Protein AF-0000000078037590 (afdb_homodimer)

Secondary structure (DSSP, 8-state):
--HHHHHHHHHHHHTS-HHHHHHHHHHHHHHHHHHHHTT--EEETTTEEEEEEEE--EEEE-TTT--EEEE--EEEEEEEE-HHHHHHHH-/--HHHHHHHHHHHHTS-HHHHHHHHHHHHHHHHHHHHTT--EEETTTEEEEEEEE--EEEE-TTT--EEEE--EEEEEEEE-HHHHHHHH-

Nearest PDB structures (foldseek):
  4qju-assembly1_B  TM=9.456E-01  e=9.314E-11  Staphylococcus aureus subsp. aureus Mu50
  1p78-assembly1_B  TM=9.301E-01  e=1.953E-09  Anabaena sp.
  5lvt-assembly2_B  TM=8.992E-01  e=1.953E-09  Lactococcus lactis subsp. lactis Il1403
  4dky-assembly2_B  TM=9.195E-01  e=4.378E-09  Mycobacterium tuberculosis H37Ra
  8flj-assembly1_E  TM=8.678E-01  e=7.161E-08  Pseudomonas aeruginosa PA14

Radius of gyration: 19.0 Å; Cα contacts (8 Å, |Δi|>4): 330; chains: 2; bounding box: 34×58×48 Å

Solvent-accessible surface area (backbone atoms only — not comparable to full-atom values): 9578 Å² total; per-residue (Å²): 78,45,56,70,58,47,22,49,55,36,7,64,70,64,69,49,51,54,68,56,28,42,51,46,51,51,38,51,55,48,46,54,45,54,40,33,43,72,62,39,42,38,42,40,88,44,49,25,32,40,33,62,44,78,43,70,61,42,78,46,61,41,90,86,80,60,50,80,39,81,43,69,59,46,48,38,68,45,63,46,72,18,65,52,42,36,48,45,42,63,101,75,44,56,70,59,46,23,52,56,37,7,62,71,65,70,50,51,53,68,57,29,42,51,46,50,51,39,53,55,48,46,54,46,55,41,33,42,70,61,39,41,38,41,38,88,45,50,25,33,41,34,62,43,76,43,70,61,44,77,47,61,41,90,86,79,60,49,81,39,80,43,70,58,46,50,38,67,44,64,46,72,18,66,52,40,35,47,45,41,61,102

Structure (mmCIF, N/CA/C/O backbone):
data_AF-0000000078037590-model_v1
#
loop_
_entity.id
_entity.type
_entity.pdbx_description
1 polymer 'DNA-binding protein HU'
#
loop_
_atom_site.group_PDB
_atom_site.id
_atom_site.type_symbol
_atom_site.label_atom_id
_atom_site.label_alt_id
_atom_site.label_comp_id
_atom_site.label_asym_id
_atom_site.label_entity_id
_atom_site.label_seq_id
_atom_site.pdbx_PDB_ins_code
_atom_site.Cartn_x
_atom_site.Cartn_y
_atom_site.Cartn_z
_atom_site.occupancy
_atom_site.B_iso_or_equiv
_atom_site.auth_seq_id
_atom_site.auth_comp_id
_atom_site.auth_asym_id
_atom_site.auth_atom_id
_atom_site.pdbx_PDB_model_num
ATOM 1 N N . MET A 1 1 ? -11.25 -7.035 5.781 1 93.38 1 MET A N 1
ATOM 2 C CA . MET A 1 1 ? -10.82 -8.305 5.195 1 93.38 1 MET A CA 1
ATOM 3 C C . MET A 1 1 ? -9.438 -8.688 5.695 1 93.38 1 MET A C 1
ATOM 5 O O . MET A 1 1 ? -8.516 -7.867 5.695 1 93.38 1 MET A O 1
ATOM 9 N N . ASN A 1 2 ? -9.336 -9.883 6.238 1 96.81 2 ASN A N 1
ATOM 10 C CA . ASN A 1 2 ? -8.031 -10.383 6.66 1 96.81 2 ASN A CA 1
ATOM 11 C C . ASN A 1 2 ? -7.363 -11.211 5.562 1 96.81 2 ASN A C 1
ATOM 13 O O . ASN A 1 2 ? -7.906 -11.336 4.461 1 96.81 2 ASN A O 1
ATOM 17 N N . LYS A 1 3 ? -6.133 -11.664 5.941 1 97.81 3 LYS A N 1
ATOM 18 C CA . LYS A 1 3 ? -5.34 -12.383 4.953 1 97.81 3 LYS A CA 1
ATOM 19 C C . LYS A 1 3 ? -6.109 -13.578 4.391 1 97.81 3 LYS A C 1
ATOM 21 O O . LYS A 1 3 ? -6.121 -13.797 3.176 1 97.81 3 LYS A O 1
ATOM 26 N N . SER A 1 4 ? -6.664 -14.352 5.285 1 97.81 4 SER A N 1
ATOM 27 C CA . SER A 1 4 ? -7.371 -15.555 4.848 1 97.81 4 SER A CA 1
ATOM 28 C C . SER A 1 4 ? -8.5 -15.219 3.887 1 97.81 4 SER A C 1
ATOM 30 O O . SER A 1 4 ? -8.68 -15.891 2.869 1 97.81 4 SER A O 1
ATOM 32 N N . GLU A 1 5 ? -9.32 -14.266 4.238 1 98.25 5 GLU A N 1
ATOM 33 C CA . GLU A 1 5 ? -10.406 -13.82 3.371 1 98.25 5 GLU A CA 1
ATOM 34 C C . GLU A 1 5 ? -9.875 -13.281 2.047 1 98.25 5 GLU A C 1
ATOM 36 O O . GLU A 1 5 ? -10.453 -13.539 0.989 1 98.25 5 GLU A O 1
ATOM 41 N N . PHE A 1 6 ? -8.836 -12.477 2.143 1 98.69 6 PHE A N 1
ATOM 42 C CA . PHE A 1 6 ? -8.219 -11.938 0.931 1 98.69 6 PHE A CA 1
ATOM 43 C C . PHE A 1 6 ? -7.75 -13.062 0.02 1 98.69 6 PHE A C 1
ATOM 45 O O . PHE A 1 6 ? -7.945 -13.008 -1.196 1 98.69 6 PHE A O 1
ATOM 52 N N . VAL A 1 7 ? -7.156 -14.062 0.625 1 98.75 7 VAL A N 1
ATOM 53 C CA . VAL A 1 7 ? -6.617 -15.195 -0.12 1 98.75 7 VAL A CA 1
ATOM 54 C C . VAL A 1 7 ? -7.746 -15.922 -0.842 1 98.75 7 VAL A C 1
ATOM 56 O O . VAL A 1 7 ? -7.566 -16.391 -1.967 1 98.75 7 VAL A O 1
ATOM 59 N N . GLU A 1 8 ? -8.844 -16.031 -0.211 1 98.56 8 GLU A N 1
ATOM 60 C CA . GLU A 1 8 ? -9.992 -16.656 -0.856 1 98.56 8 GLU A CA 1
ATOM 61 C C . GLU A 1 8 ? -10.414 -15.875 -2.098 1 98.56 8 GLU A C 1
ATOM 63 O O . GLU A 1 8 ? -10.633 -16.453 -3.162 1 98.56 8 GLU A O 1
ATOM 68 N N . ALA A 1 9 ? -10.562 -14.602 -1.971 1 98.38 9 ALA A N 1
ATOM 69 C CA . ALA A 1 9 ? -10.906 -13.742 -3.102 1 98.38 9 ALA A CA 1
ATOM 70 C C . ALA A 1 9 ? -9.844 -13.82 -4.195 1 98.38 9 ALA A C 1
ATOM 72 O O . ALA A 1 9 ? -10.172 -13.852 -5.383 1 98.38 9 ALA A O 1
ATOM 73 N N . LEU A 1 10 ? -8.617 -13.844 -3.729 1 98.62 10 LEU A N 1
ATOM 74 C CA . LEU A 1 10 ? -7.496 -13.914 -4.656 1 98.62 10 LEU A CA 1
ATOM 75 C C . LEU A 1 10 ? -7.504 -15.234 -5.422 1 98.62 10 LEU A C 1
ATOM 77 O O . LEU A 1 10 ? -7.254 -15.258 -6.633 1 98.62 10 LEU A O 1
ATOM 81 N N . ALA A 1 11 ? -7.746 -16.281 -4.715 1 98.62 11 ALA A N 1
ATOM 82 C CA . ALA A 1 11 ? -7.82 -17.594 -5.348 1 98.62 11 ALA A CA 1
ATOM 83 C C . ALA A 1 11 ? -8.883 -17.625 -6.438 1 98.62 11 ALA A C 1
ATOM 85 O O . ALA A 1 11 ? -8.664 -18.172 -7.523 1 98.62 11 ALA A O 1
ATOM 86 N N . ASP A 1 12 ? -10.016 -17.078 -6.188 1 98.06 12 ASP A N 1
ATOM 87 C CA . ASP A 1 12 ? -11.109 -16.984 -7.156 1 98.06 12 ASP A CA 1
ATOM 88 C C . ASP A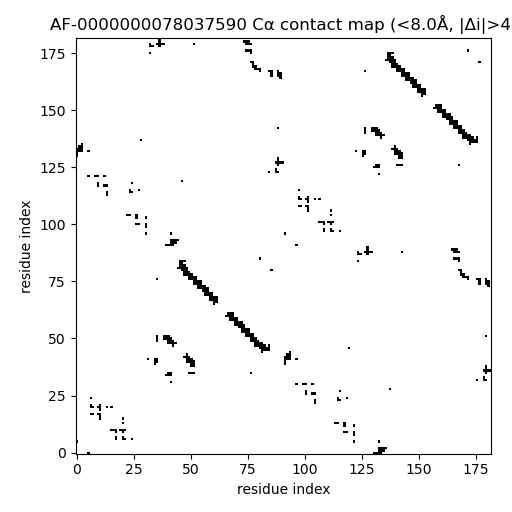 1 12 ? -10.688 -16.188 -8.391 1 98.06 12 ASP A C 1
ATOM 90 O O . ASP A 1 12 ? -10.945 -16.594 -9.523 1 98.06 12 ASP A O 1
ATOM 94 N N . LYS A 1 13 ? -10.055 -15.141 -8.141 1 97.5 13 LYS A N 1
ATOM 95 C CA . LYS A 1 13 ? -9.633 -14.266 -9.227 1 97.5 13 LYS A CA 1
ATOM 96 C C . LYS A 1 13 ? -8.594 -14.953 -10.109 1 97.5 13 LYS A C 1
ATOM 98 O O . LYS A 1 13 ? -8.602 -14.789 -11.328 1 97.5 13 LYS A O 1
ATOM 103 N N . MET A 1 14 ? -7.703 -15.648 -9.453 1 97.25 14 MET A N 1
ATOM 104 C CA . MET A 1 14 ? -6.617 -16.312 -10.164 1 97.25 14 MET A CA 1
ATOM 105 C C . MET A 1 14 ? -7.086 -17.625 -10.773 1 97.25 14 MET A C 1
ATOM 107 O O . MET A 1 14 ? -6.414 -18.203 -11.633 1 97.25 14 MET A O 1
ATOM 111 N N . GLY A 1 15 ? -8.156 -18.109 -10.281 1 97.5 15 GLY A N 1
ATOM 112 C CA . GLY A 1 15 ? -8.531 -19.469 -10.664 1 97.5 15 GLY A CA 1
ATOM 113 C C . GLY A 1 15 ? -7.57 -20.516 -10.148 1 97.5 15 GLY A C 1
ATOM 114 O O . GLY A 1 15 ? -7.188 -21.422 -10.891 1 97.5 15 GLY A O 1
ATOM 115 N N . SER A 1 16 ? -7.129 -20.406 -9.008 1 97.5 16 SER A N 1
ATOM 116 C CA . SER A 1 16 ? -6.129 -21.281 -8.406 1 97.5 16 SER A CA 1
ATOM 117 C C . SER A 1 16 ? -6.582 -21.766 -7.035 1 97.5 16 SER A C 1
ATOM 119 O O . SER A 1 16 ? -7.66 -21.406 -6.562 1 97.5 16 SER A O 1
ATOM 121 N N . SER A 1 17 ? -5.809 -22.672 -6.48 1 98 17 SER A N 1
ATOM 122 C CA . SER A 1 17 ? -6.066 -23.109 -5.109 1 98 17 SER A CA 1
ATOM 123 C C . SER A 1 17 ? -5.762 -22 -4.109 1 98 17 SER A C 1
ATOM 125 O O . SER A 1 17 ? -5.027 -21.062 -4.422 1 98 17 SER A O 1
ATOM 127 N N . LYS A 1 18 ? -6.316 -22.172 -2.934 1 98.19 18 LYS A N 1
ATOM 128 C CA . LYS A 1 18 ? -6.027 -21.219 -1.857 1 98.19 18 LYS A CA 1
ATOM 129 C C . LYS A 1 18 ? -4.543 -21.234 -1.505 1 98.19 18 LYS A C 1
ATOM 131 O O . LYS A 1 18 ? -3.975 -20.188 -1.188 1 98.19 18 LYS A O 1
ATOM 136 N N . ALA A 1 19 ? -3.992 -22.359 -1.524 1 98.06 19 ALA A N 1
ATOM 137 C CA . ALA A 1 19 ? -2.572 -22.484 -1.207 1 98.06 19 ALA A CA 1
ATOM 138 C C . ALA A 1 19 ? -1.716 -21.703 -2.193 1 98.06 19 ALA A C 1
ATOM 140 O O . ALA A 1 19 ? -0.774 -21.016 -1.795 1 98.06 19 ALA A O 1
ATOM 141 N N . GLU A 1 20 ? -2.029 -21.844 -3.434 1 97.38 20 GLU A N 1
ATOM 142 C CA . GLU A 1 20 ? -1.303 -21.125 -4.473 1 97.38 20 GLU A CA 1
ATOM 143 C C . GLU A 1 20 ? -1.508 -19.625 -4.344 1 97.38 20 GLU A C 1
ATOM 145 O O . GLU A 1 20 ? -0.562 -18.844 -4.496 1 97.38 20 GLU A O 1
ATOM 150 N N . ALA A 1 21 ? -2.713 -19.234 -4.117 1 98.44 21 ALA A N 1
ATOM 151 C CA . ALA A 1 21 ? -3.027 -17.812 -3.922 1 98.44 21 ALA A CA 1
ATOM 152 C C . ALA A 1 21 ? -2.266 -17.234 -2.73 1 98.44 21 ALA A C 1
ATOM 154 O O . ALA A 1 21 ? -1.745 -16.125 -2.797 1 98.44 21 ALA A O 1
ATOM 155 N N . ALA A 1 22 ? -2.213 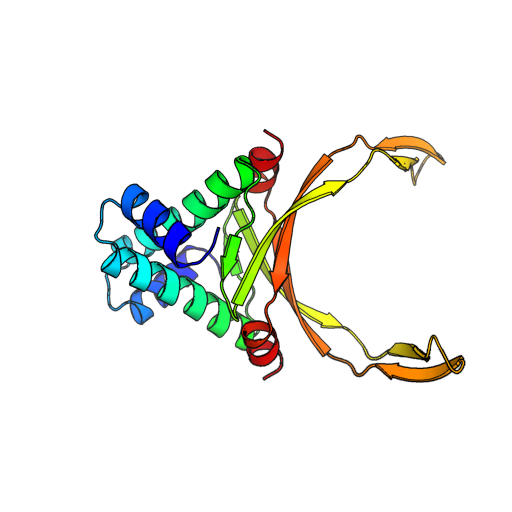-18.031 -1.701 1 98.56 22 ALA A N 1
ATOM 156 C CA . ALA A 1 22 ? -1.491 -17.594 -0.508 1 98.56 22 ALA A CA 1
ATOM 157 C C . ALA A 1 22 ? -0.006 -17.406 -0.803 1 98.56 22 ALA A C 1
ATOM 159 O O . ALA A 1 22 ? 0.603 -16.422 -0.353 1 98.56 22 ALA A O 1
ATOM 160 N N . ARG A 1 23 ? 0.508 -18.312 -1.502 1 97.94 23 ARG A N 1
ATOM 161 C CA . ARG A 1 23 ? 1.916 -18.219 -1.871 1 97.94 23 ARG A CA 1
ATOM 162 C C . ARG A 1 23 ? 2.176 -16.984 -2.727 1 97.94 23 ARG A C 1
ATOM 164 O O . ARG A 1 23 ? 3.197 -16.312 -2.566 1 97.94 23 ARG A O 1
ATOM 171 N N . ALA A 1 24 ? 1.323 -16.75 -3.666 1 98.06 24 ALA A N 1
ATOM 172 C CA . ALA A 1 24 ? 1.453 -15.594 -4.535 1 98.06 24 ALA A CA 1
ATOM 173 C C . ALA A 1 24 ? 1.412 -14.297 -3.727 1 98.06 24 ALA A C 1
ATOM 175 O O . ALA A 1 24 ? 2.254 -13.414 -3.914 1 98.06 24 ALA A O 1
ATOM 176 N N . LEU A 1 25 ? 0.469 -14.203 -2.873 1 98.75 25 LEU A N 1
ATOM 177 C CA . LEU A 1 25 ? 0.351 -13.016 -2.031 1 98.75 25 LEU A CA 1
ATOM 178 C C . LEU A 1 25 ? 1.604 -12.828 -1.186 1 98.75 25 LEU A C 1
ATOM 180 O O . LEU A 1 25 ? 2.166 -11.727 -1.14 1 98.75 25 LEU A O 1
ATOM 184 N N . ASP A 1 26 ? 2.012 -13.875 -0.553 1 98.5 26 ASP A N 1
ATOM 185 C CA . ASP A 1 26 ? 3.191 -13.789 0.304 1 98.5 26 ASP A CA 1
ATOM 186 C C . ASP A 1 26 ? 4.414 -13.328 -0.485 1 98.5 26 ASP A C 1
ATOM 188 O O . ASP A 1 26 ? 5.211 -12.531 0.01 1 98.5 26 ASP A O 1
ATOM 192 N N . ALA A 1 27 ? 4.562 -13.867 -1.63 1 98.75 27 ALA A N 1
ATOM 193 C CA . ALA A 1 27 ? 5.691 -13.492 -2.475 1 98.75 27 ALA A CA 1
ATOM 194 C C . ALA A 1 27 ? 5.625 -12.016 -2.854 1 98.75 27 ALA A C 1
ATOM 196 O O . ALA A 1 27 ? 6.648 -11.328 -2.879 1 98.75 27 ALA A O 1
ATOM 197 N N . VAL A 1 28 ? 4.426 -11.531 -3.209 1 98.81 28 VAL A N 1
ATOM 198 C CA . VAL A 1 28 ? 4.266 -10.125 -3.574 1 98.81 28 VAL A CA 1
ATOM 199 C C . VAL A 1 28 ? 4.617 -9.242 -2.383 1 98.81 28 VAL A C 1
ATOM 201 O O . VAL A 1 28 ? 5.41 -8.305 -2.512 1 98.81 28 VAL A O 1
ATOM 204 N N . LEU A 1 29 ? 4.082 -9.539 -1.218 1 98.75 29 LEU A N 1
ATOM 205 C CA . LEU A 1 29 ? 4.348 -8.742 -0.025 1 98.75 29 LEU A CA 1
ATOM 206 C C . LEU A 1 29 ? 5.828 -8.766 0.33 1 98.75 29 LEU A C 1
ATOM 208 O O . LEU A 1 29 ? 6.406 -7.738 0.689 1 98.75 29 LEU A O 1
ATOM 212 N N . ALA A 1 30 ? 6.414 -9.93 0.224 1 98.62 30 ALA A N 1
ATOM 213 C CA . ALA A 1 30 ? 7.84 -10.062 0.521 1 98.62 30 ALA A CA 1
ATOM 214 C C . ALA A 1 30 ? 8.68 -9.25 -0.454 1 98.62 30 ALA A C 1
ATOM 216 O O . ALA A 1 30 ? 9.648 -8.602 -0.054 1 98.62 30 ALA A O 1
ATOM 217 N N . THR A 1 31 ? 8.375 -9.344 -1.699 1 98.75 31 THR A N 1
ATOM 218 C CA . THR A 1 31 ? 9.133 -8.617 -2.711 1 98.75 31 THR A CA 1
ATOM 219 C C . THR A 1 31 ? 9.023 -7.109 -2.492 1 98.75 31 THR A C 1
ATOM 221 O O . THR A 1 31 ? 10.016 -6.391 -2.596 1 98.75 31 THR A O 1
ATOM 224 N N . VAL A 1 32 ? 7.828 -6.594 -2.195 1 98.75 32 VAL A N 1
ATOM 225 C CA . VAL A 1 32 ? 7.652 -5.18 -1.881 1 98.75 32 VAL A CA 1
ATOM 226 C C . VAL A 1 32 ? 8.531 -4.801 -0.69 1 98.75 32 VAL A C 1
ATOM 228 O O . VAL A 1 32 ? 9.258 -3.805 -0.738 1 98.75 32 VAL A O 1
ATOM 231 N N . THR A 1 33 ? 8.453 -5.652 0.339 1 98.69 33 THR A N 1
ATOM 232 C CA . THR A 1 33 ? 9.219 -5.391 1.556 1 98.69 33 THR A C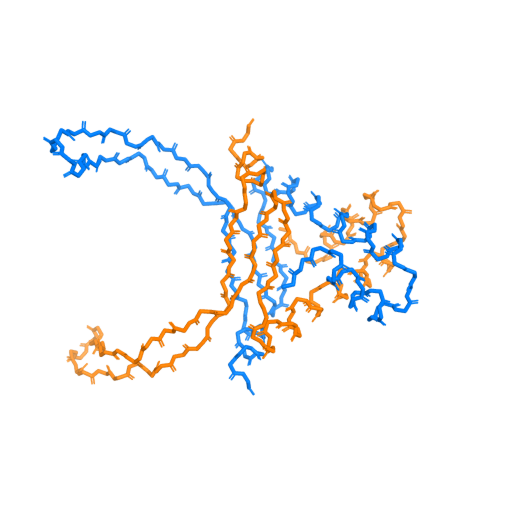A 1
ATOM 233 C C . THR A 1 33 ? 10.711 -5.328 1.255 1 98.69 33 THR A C 1
ATOM 235 O O . THR A 1 33 ? 11.398 -4.391 1.676 1 98.69 33 THR A O 1
ATOM 238 N N . GLU A 1 34 ? 11.219 -6.277 0.569 1 98.25 34 GLU A N 1
ATOM 239 C CA . GLU A 1 34 ? 12.641 -6.379 0.26 1 98.25 34 GLU A CA 1
ATOM 240 C C . GLU A 1 34 ? 13.109 -5.184 -0.566 1 98.25 34 GLU A C 1
ATOM 242 O O . GLU A 1 34 ? 14.188 -4.637 -0.316 1 98.25 34 GLU A O 1
ATOM 247 N N . GLN A 1 35 ? 12.344 -4.852 -1.582 1 98.06 35 GLN A N 1
ATOM 248 C CA . GLN A 1 35 ? 12.734 -3.742 -2.447 1 98.06 35 GLN A CA 1
ATOM 249 C C . GLN A 1 35 ? 12.719 -2.42 -1.688 1 98.06 35 GLN A C 1
ATOM 251 O O . GLN A 1 35 ? 13.617 -1.593 -1.85 1 98.06 35 GLN A O 1
ATOM 256 N N . LEU A 1 36 ? 11.75 -2.148 -0.862 1 98.44 36 LEU A N 1
ATOM 257 C CA . LEU A 1 36 ? 11.695 -0.936 -0.054 1 98.44 36 LEU A CA 1
ATOM 258 C C . LEU A 1 36 ? 12.852 -0.899 0.943 1 98.44 36 LEU A C 1
ATOM 260 O O . LEU A 1 36 ? 13.414 0.166 1.211 1 98.44 36 LEU A O 1
ATOM 264 N N . ALA A 1 37 ? 13.156 -2.043 1.496 1 97.94 37 ALA A N 1
ATOM 265 C CA . ALA A 1 37 ? 14.273 -2.121 2.428 1 97.94 37 ALA A CA 1
ATOM 266 C C . ALA A 1 37 ? 15.57 -1.676 1.763 1 97.94 37 ALA A C 1
ATOM 268 O O . ALA A 1 37 ? 16.484 -1.167 2.428 1 97.94 37 ALA A O 1
ATOM 269 N N . LYS A 1 38 ? 15.625 -1.894 0.482 1 96.94 38 LYS A N 1
ATOM 270 C CA . LYS A 1 38 ? 16.797 -1.494 -0.296 1 96.94 38 LYS A CA 1
ATOM 271 C C . LYS A 1 38 ? 16.703 -0.027 -0.707 1 96.94 38 LYS A C 1
ATOM 273 O O . LYS A 1 38 ? 17.594 0.488 -1.384 1 96.94 38 LYS A O 1
ATOM 278 N N . GLY A 1 39 ? 15.594 0.576 -0.407 1 96.56 39 GLY A N 1
ATOM 279 C CA . GLY A 1 39 ? 15.414 1.983 -0.727 1 96.56 39 GLY A CA 1
ATOM 280 C C . GLY A 1 39 ? 14.867 2.213 -2.125 1 96.56 39 GLY A C 1
ATOM 281 O O . GLY A 1 39 ? 14.906 3.334 -2.635 1 96.56 39 GLY A O 1
ATOM 282 N N . GLU A 1 40 ? 14.398 1.153 -2.744 1 97.19 40 GLU A N 1
ATOM 283 C CA . GLU A 1 40 ? 13.906 1.263 -4.113 1 97.19 40 GLU A CA 1
ATOM 284 C C . GLU A 1 40 ? 12.445 1.694 -4.145 1 97.19 40 GLU A C 1
ATOM 286 O O . GLU A 1 40 ? 11.633 1.22 -3.342 1 97.19 40 GLU A O 1
ATOM 291 N N . LYS A 1 41 ? 12.172 2.604 -5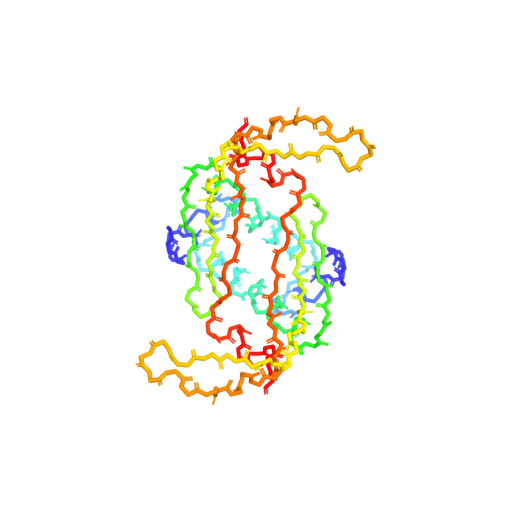.023 1 98.44 41 LYS A N 1
ATOM 292 C CA . LYS A 1 41 ? 10.781 2.975 -5.285 1 98.44 41 LYS A CA 1
ATOM 293 C C . LYS A 1 41 ? 10.125 1.989 -6.246 1 98.44 41 LYS A C 1
ATOM 295 O O . LYS A 1 41 ? 10.742 1.553 -7.219 1 98.44 41 LYS A O 1
ATOM 300 N N . ILE A 1 42 ? 8.891 1.668 -5.953 1 98.75 42 ILE A N 1
ATOM 301 C CA . ILE A 1 42 ? 8.117 0.751 -6.781 1 98.75 42 ILE A CA 1
ATOM 302 C C . ILE A 1 42 ? 6.906 1.477 -7.363 1 98.75 42 ILE A C 1
ATOM 304 O O . ILE A 1 42 ? 6.129 2.094 -6.625 1 98.75 42 ILE A O 1
ATOM 308 N N . THR A 1 43 ? 6.742 1.395 -8.641 1 98.75 43 THR A N 1
ATOM 309 C CA . THR A 1 43 ? 5.605 2.066 -9.266 1 98.75 43 THR A CA 1
ATOM 310 C C . THR A 1 43 ? 4.801 1.088 -10.117 1 98.75 43 THR A C 1
ATOM 312 O O . THR A 1 43 ? 5.352 0.435 -11.008 1 98.75 43 THR A O 1
ATOM 315 N N . PHE A 1 44 ? 3.6 0.916 -9.789 1 98.56 44 PHE A N 1
ATOM 316 C CA . PHE A 1 44 ? 2.633 0.212 -10.617 1 98.56 44 PHE A CA 1
ATOM 317 C C . PHE A 1 44 ? 1.678 1.194 -11.289 1 98.56 44 PHE A C 1
ATOM 319 O O . PHE A 1 44 ? 0.805 1.765 -10.633 1 98.56 44 PHE A O 1
ATOM 326 N N . THR A 1 45 ? 1.809 1.345 -12.57 1 97.44 45 THR A N 1
ATOM 327 C CA . THR A 1 45 ? 1.031 2.33 -13.312 1 97.44 45 THR A CA 1
ATOM 328 C C . THR A 1 45 ? -0.462 2.145 -13.055 1 97.44 45 THR A C 1
ATOM 330 O O . THR A 1 45 ? -0.972 1.024 -13.117 1 97.44 45 THR A O 1
ATOM 333 N N . GLY A 1 46 ? -1.159 3.344 -12.805 1 97.69 46 GLY A N 1
ATOM 334 C CA . GLY A 1 46 ? -2.586 3.328 -12.516 1 97.69 46 GLY A CA 1
ATOM 335 C C . GLY A 1 46 ? -2.9 2.998 -11.07 1 97.69 46 GLY A C 1
ATOM 336 O O . GLY A 1 46 ? -3.768 3.625 -10.461 1 97.69 46 GLY A O 1
ATOM 337 N N . PHE A 1 47 ? -2.195 2.051 -10.508 1 98.5 47 PHE A N 1
ATOM 338 C CA . PHE A 1 47 ? -2.473 1.563 -9.164 1 98.5 47 PHE A CA 1
ATOM 339 C C . PHE A 1 47 ? -1.864 2.488 -8.117 1 98.5 47 PHE A C 1
ATOM 341 O O . PHE A 1 47 ? -2.568 2.98 -7.23 1 98.5 47 PHE A O 1
ATOM 348 N N . GLY A 1 48 ? -0.522 2.658 -8.305 1 98.62 48 GLY A N 1
ATOM 349 C CA . GLY A 1 48 ? 0.144 3.533 -7.348 1 98.62 48 GLY A CA 1
ATOM 350 C C . GLY A 1 48 ? 1.619 3.221 -7.184 1 98.62 48 GLY A C 1
ATOM 351 O O . GLY A 1 48 ? 2.195 2.48 -7.984 1 98.62 48 GLY A O 1
ATOM 352 N N . SER A 1 49 ? 2.213 3.834 -6.066 1 98.81 49 SER A N 1
ATOM 353 C CA . SER A 1 49 ? 3.648 3.672 -5.855 1 98.81 49 SER A CA 1
ATOM 354 C C . SER A 1 49 ? 3.973 3.52 -4.371 1 98.81 49 SER A C 1
ATOM 356 O O . SER A 1 49 ? 3.275 4.07 -3.518 1 98.81 49 SER A O 1
ATOM 358 N N . PHE A 1 50 ? 4.965 2.713 -4.09 1 98.88 50 PHE A N 1
ATOM 359 C CA . PHE A 1 50 ? 5.578 2.58 -2.773 1 98.88 50 PHE A CA 1
ATOM 360 C C . PHE A 1 50 ? 6.973 3.195 -2.766 1 98.88 50 PHE A C 1
ATOM 362 O O . PHE A 1 50 ? 7.742 3.023 -3.715 1 98.88 50 PHE A O 1
ATOM 369 N N . GLU A 1 51 ? 7.266 3.898 -1.736 1 98.56 51 GLU A N 1
ATOM 370 C CA . GLU A 1 51 ? 8.602 4.465 -1.58 1 98.56 51 GLU A CA 1
ATOM 371 C C . GLU A 1 51 ? 8.953 4.648 -0.107 1 98.56 51 GLU A C 1
ATOM 373 O O . GLU A 1 51 ? 8.094 4.512 0.765 1 98.56 51 GLU A O 1
ATOM 378 N N . VAL A 1 52 ? 10.242 4.871 0.119 1 98.19 52 VAL A N 1
ATOM 379 C CA . VAL A 1 52 ? 10.719 5.176 1.466 1 98.19 52 VAL A CA 1
ATOM 380 C C . VAL A 1 52 ? 10.852 6.688 1.639 1 98.19 52 VAL A C 1
ATOM 382 O O . VAL A 1 52 ? 11.477 7.359 0.816 1 98.19 52 VAL A O 1
ATOM 385 N N . VAL A 1 53 ? 10.234 7.18 2.627 1 97.31 53 VAL A N 1
ATOM 386 C CA . VAL A 1 53 ? 10.336 8.609 2.91 1 97.31 53 VAL A CA 1
ATOM 387 C C . VAL A 1 53 ? 11.133 8.828 4.191 1 97.31 53 VAL A C 1
ATOM 389 O O . VAL A 1 53 ? 11.023 8.047 5.141 1 97.31 53 VAL A O 1
ATOM 392 N N . THR A 1 54 ? 11.922 9.867 4.172 1 96.06 54 THR A N 1
ATOM 393 C CA . THR A 1 54 ? 12.719 10.227 5.34 1 96.06 54 THR A CA 1
ATOM 394 C C . THR A 1 54 ? 12.078 11.391 6.086 1 96.06 54 THR A C 1
ATOM 396 O O . THR A 1 54 ? 11.688 12.391 5.473 1 96.06 54 THR A O 1
ATOM 399 N N . ARG A 1 55 ? 11.883 11.078 7.305 1 94.69 55 ARG A N 1
ATOM 400 C CA . ARG A 1 55 ? 11.422 12.148 8.18 1 94.69 55 ARG A CA 1
ATOM 401 C C . ARG A 1 55 ? 12.539 12.625 9.102 1 94.69 55 ARG A C 1
ATOM 403 O O . ARG A 1 55 ? 13.18 11.82 9.781 1 94.69 55 ARG A O 1
ATOM 410 N N . GLY A 1 56 ? 12.781 13.891 9.062 1 95.06 56 GLY A N 1
ATOM 411 C CA . GLY A 1 56 ? 13.875 14.438 9.852 1 95.06 56 GLY A CA 1
ATOM 412 C C . GLY A 1 56 ? 13.57 14.484 11.336 1 95.06 56 GLY A C 1
ATOM 413 O O . GLY A 1 56 ? 12.422 14.328 11.75 1 95.06 56 GLY A O 1
ATOM 414 N N . GLU A 1 57 ? 14.734 14.625 12.039 1 95.94 57 GLU A N 1
ATOM 415 C CA . GLU A 1 57 ? 14.586 14.82 13.477 1 95.94 57 GLU A CA 1
ATOM 416 C C . GLU A 1 57 ? 13.75 16.062 13.781 1 95.94 57 GLU A C 1
ATOM 418 O O . GLU A 1 57 ? 13.875 17.078 13.102 1 95.94 57 GLU A O 1
ATOM 423 N N . ARG A 1 58 ? 12.914 15.906 14.727 1 95.5 58 ARG A N 1
ATOM 424 C CA . ARG A 1 58 ? 12.109 17.062 15.109 1 95.5 58 ARG A CA 1
ATOM 425 C C . ARG A 1 58 ? 11.875 17.094 16.609 1 95.5 58 ARG A C 1
ATOM 427 O O . ARG A 1 58 ? 12.164 16.109 17.312 1 95.5 58 ARG A O 1
ATOM 434 N N . THR A 1 59 ? 11.586 18.328 17.047 1 93.5 59 THR A N 1
ATOM 435 C CA . THR A 1 59 ? 11.312 18.453 18.469 1 93.5 59 THR A CA 1
ATOM 436 C C . THR A 1 59 ? 9.805 18.531 18.734 1 93.5 59 THR A C 1
ATOM 438 O O . THR A 1 59 ? 9.07 19.156 17.953 1 93.5 59 THR A O 1
ATOM 441 N N . GLY A 1 60 ? 9.367 17.672 19.641 1 92.75 60 GLY A N 1
ATOM 442 C CA . GLY A 1 60 ? 7.996 17.75 20.125 1 92.75 60 GLY A CA 1
ATOM 443 C C . GLY A 1 60 ? 7.906 18.062 21.609 1 92.75 60 GLY A C 1
ATOM 444 O O . GLY A 1 60 ? 8.898 18.438 22.234 1 92.75 60 GLY A O 1
ATOM 445 N N . ARG A 1 61 ? 6.637 18.219 22.078 1 94.69 61 ARG A N 1
ATOM 446 C CA . ARG A 1 61 ? 6.414 18.453 23.5 1 94.69 61 ARG A CA 1
ATOM 447 C C . ARG A 1 61 ? 5.586 17.328 24.125 1 94.69 61 ARG A C 1
ATOM 449 O O . ARG A 1 61 ? 4.719 16.75 23.453 1 94.69 61 ARG A O 1
ATOM 456 N N . ASN A 1 62 ? 5.926 16.75 25.25 1 92.69 62 ASN A N 1
ATOM 457 C CA . ASN A 1 62 ? 5.09 15.844 26.031 1 92.69 62 ASN A CA 1
ATOM 458 C C . ASN A 1 62 ? 3.752 16.484 26.391 1 92.69 62 ASN A C 1
ATOM 460 O O . ASN A 1 62 ? 3.717 17.516 27.062 1 92.69 62 ASN A O 1
ATOM 464 N N . PRO A 1 63 ? 2.691 15.898 25.875 1 91.12 63 PRO A N 1
ATOM 465 C CA . PRO A 1 63 ? 1.389 16.531 26.109 1 91.12 63 PRO A CA 1
ATOM 466 C C . PRO A 1 63 ? 1.075 16.719 27.594 1 91.12 63 PRO A C 1
ATOM 468 O O . PRO A 1 63 ? 0.347 17.641 27.969 1 91.12 63 PRO A O 1
ATOM 471 N N . GLN A 1 64 ? 1.657 15.82 28.375 1 93.38 64 GLN A N 1
ATOM 472 C CA . GLN A 1 64 ? 1.338 15.828 29.797 1 93.38 64 GLN A CA 1
ATOM 473 C C . GLN A 1 64 ? 2.254 16.781 30.562 1 93.38 64 GLN A C 1
ATOM 475 O O . GLN A 1 64 ? 1.8 17.531 31.438 1 93.38 64 GLN A O 1
ATOM 480 N N . THR A 1 65 ? 3.561 16.891 30.375 1 93.94 65 THR A N 1
ATOM 481 C CA . THR A 1 65 ? 4.523 17.609 31.203 1 93.94 65 THR A CA 1
ATOM 482 C C . THR A 1 65 ? 4.992 18.891 30.516 1 93.94 65 THR A C 1
ATOM 484 O O . THR A 1 65 ? 5.574 19.766 31.141 1 93.94 65 THR A O 1
ATOM 487 N N . GLY A 1 66 ? 4.875 18.953 29.219 1 93 66 GLY A N 1
ATOM 488 C CA . GLY A 1 66 ? 5.348 20.094 28.453 1 93 66 GLY A CA 1
ATOM 489 C C . GLY A 1 66 ? 6.824 20.016 28.109 1 93 66 GLY A C 1
ATOM 490 O O . GLY A 1 66 ? 7.355 20.891 27.422 1 93 66 GLY A O 1
ATOM 491 N N . ALA A 1 67 ? 7.527 19.109 28.703 1 94.12 67 ALA A N 1
ATOM 492 C CA . ALA A 1 67 ? 8.961 18.953 28.453 1 94.12 67 ALA A CA 1
ATOM 493 C C . ALA A 1 67 ? 9.227 18.688 26.969 1 94.12 67 ALA A C 1
ATOM 495 O O . ALA A 1 67 ? 8.438 18.016 26.297 1 94.12 67 ALA A O 1
ATOM 496 N N . THR A 1 68 ? 10.414 19.219 26.484 1 94.38 68 THR A N 1
ATOM 497 C CA . THR A 1 68 ? 10.812 19.016 25.094 1 94.38 68 THR A CA 1
ATOM 498 C C . THR A 1 68 ? 11.352 17.609 24.875 1 94.38 68 THR A C 1
ATOM 500 O O . THR A 1 68 ? 12.156 17.125 25.688 1 94.38 68 THR A O 1
ATOM 503 N N . ILE A 1 69 ? 10.75 16.891 23.969 1 94 69 ILE A N 1
ATOM 504 C CA . ILE A 1 69 ? 11.25 15.578 23.578 1 94 69 ILE A CA 1
ATOM 505 C C . ILE A 1 69 ? 11.766 15.625 22.141 1 94 69 ILE A C 1
ATOM 507 O O . ILE A 1 69 ? 11.227 16.359 21.312 1 94 69 ILE A O 1
ATOM 511 N N . THR A 1 70 ? 12.883 14.945 21.906 1 94.69 70 THR A N 1
ATOM 512 C CA . THR A 1 70 ? 13.453 14.82 20.562 1 94.69 70 THR A CA 1
ATOM 513 C C . THR A 1 70 ? 12.953 13.555 19.875 1 94.69 70 THR A C 1
ATOM 515 O O . THR A 1 70 ? 13.094 12.453 20.422 1 94.69 70 THR A O 1
ATOM 518 N N . ILE A 1 71 ? 12.211 13.742 18.766 1 92.5 71 ILE A N 1
ATOM 519 C CA . ILE A 1 71 ? 11.828 12.617 17.906 1 92.5 71 ILE A CA 1
ATOM 520 C C . ILE A 1 71 ? 12.898 12.375 16.844 1 92.5 71 ILE A C 1
ATOM 522 O O . ILE A 1 71 ? 13.133 13.234 15.992 1 92.5 71 ILE A O 1
ATOM 526 N N . PRO A 1 72 ? 13.547 11.258 16.953 1 94.25 72 PRO A N 1
ATOM 527 C CA . PRO A 1 72 ? 14.68 11.008 16.062 1 94.25 72 PRO A CA 1
ATOM 528 C C . PRO A 1 72 ? 14.273 10.914 14.602 1 94.25 72 PRO A C 1
ATOM 530 O O . PRO A 1 72 ? 13.109 10.633 14.297 1 94.25 72 PRO A O 1
ATOM 533 N N . ALA A 1 73 ? 15.266 11.273 13.727 1 95.5 73 ALA A N 1
ATOM 534 C CA . ALA A 1 73 ? 15.055 11.031 12.305 1 95.5 73 ALA A CA 1
ATOM 535 C C . ALA A 1 73 ? 14.648 9.578 12.047 1 95.5 73 ALA A C 1
ATOM 537 O O . ALA A 1 73 ? 15.078 8.68 12.773 1 95.5 73 ALA A O 1
ATOM 538 N N . THR A 1 74 ? 13.742 9.406 11.062 1 94.94 74 THR A N 1
ATOM 539 C CA . THR A 1 74 ? 13.297 8.047 10.773 1 94.94 74 THR A CA 1
ATOM 540 C C . THR A 1 74 ? 13.016 7.883 9.281 1 94.94 74 THR A C 1
ATOM 542 O O . THR A 1 74 ? 13.023 8.859 8.531 1 94.94 74 THR A O 1
ATOM 545 N N . LYS A 1 75 ? 13.047 6.684 8.812 1 96.31 75 LYS A N 1
ATOM 546 C CA . LYS A 1 75 ? 12.594 6.273 7.484 1 96.31 75 LYS A CA 1
ATOM 547 C C . LYS A 1 75 ? 11.297 5.465 7.57 1 96.31 75 LYS A C 1
ATOM 549 O O . LYS A 1 75 ? 11.164 4.594 8.438 1 96.31 75 LYS A O 1
ATOM 554 N N . LEU A 1 76 ? 10.398 5.816 6.738 1 97.06 76 LEU A N 1
ATOM 555 C CA . LEU A 1 76 ? 9.125 5.113 6.75 1 97.06 76 LEU A CA 1
ATOM 556 C C . LEU A 1 76 ? 8.695 4.738 5.336 1 97.06 76 LEU A C 1
ATOM 558 O O . LEU A 1 76 ? 8.953 5.48 4.387 1 97.06 76 LEU A O 1
ATOM 562 N N . PRO A 1 77 ? 8.016 3.596 5.18 1 98.38 77 PRO A N 1
ATOM 563 C CA . PRO A 1 77 ? 7.395 3.299 3.889 1 98.38 77 PRO A CA 1
ATOM 564 C C . PRO A 1 77 ? 6.137 4.133 3.635 1 98.38 77 PRO A C 1
ATOM 566 O O . PRO A 1 77 ? 5.359 4.379 4.559 1 98.38 77 PRO A O 1
ATOM 569 N N . LYS A 1 78 ? 5.957 4.594 2.41 1 98.31 78 LYS A N 1
ATOM 570 C CA . LYS A 1 78 ? 4.805 5.391 2.008 1 98.31 78 LYS A CA 1
ATOM 571 C C . LYS A 1 78 ? 4.199 4.867 0.708 1 98.31 78 LYS A C 1
ATOM 573 O O . LYS A 1 78 ? 4.926 4.492 -0.214 1 98.31 78 LYS A O 1
ATOM 578 N N . PHE A 1 79 ? 2.883 4.816 0.708 1 98.81 79 PHE A N 1
ATOM 579 C CA . PHE A 1 79 ? 2.152 4.477 -0.506 1 98.81 79 PHE A CA 1
ATOM 580 C C . PHE A 1 79 ? 1.4 5.691 -1.043 1 98.81 79 PHE A C 1
ATOM 582 O O . PHE A 1 79 ? 0.75 6.41 -0.283 1 98.81 79 PHE A O 1
ATOM 589 N N . THR A 1 80 ? 1.547 5.906 -2.32 1 98.44 80 THR A N 1
ATOM 590 C CA . THR A 1 80 ? 0.769 6.914 -3.029 1 98.44 80 THR A CA 1
ATOM 591 C C . THR A 1 80 ? -0.145 6.266 -4.066 1 98.44 80 THR A C 1
ATOM 593 O O . THR A 1 80 ? 0.329 5.59 -4.98 1 98.44 80 THR A O 1
ATOM 596 N N . ALA A 1 81 ? -1.427 6.539 -3.922 1 98.56 81 ALA A N 1
ATOM 597 C CA . ALA A 1 81 ? -2.4 5.906 -4.809 1 98.56 81 ALA A CA 1
ATOM 598 C C . ALA A 1 81 ? -2.348 6.52 -6.207 1 98.56 81 ALA A C 1
ATOM 600 O O . ALA A 1 81 ? -2.219 7.734 -6.355 1 98.56 81 ALA A O 1
ATOM 601 N N . GLY A 1 82 ? -2.49 5.633 -7.215 1 98.19 82 GLY A N 1
ATOM 602 C CA . GLY A 1 82 ? -2.551 6.082 -8.594 1 98.19 82 GLY A CA 1
ATOM 603 C C . GLY A 1 82 ? -3.945 6.492 -9.031 1 98.19 82 GLY A C 1
ATOM 604 O O . GLY A 1 82 ? -4.914 6.293 -8.297 1 98.19 82 GLY A O 1
ATOM 605 N N . ALA A 1 83 ? -4.008 6.996 -10.211 1 97.38 83 ALA A N 1
ATOM 606 C CA . ALA A 1 83 ? -5.246 7.582 -10.711 1 97.38 83 ALA A CA 1
ATOM 607 C C . ALA A 1 83 ? -6.332 6.52 -10.852 1 97.38 83 ALA A C 1
ATOM 609 O O . ALA A 1 83 ? -7.496 6.762 -10.531 1 97.38 83 ALA A O 1
ATOM 610 N N . ALA A 1 84 ? -5.992 5.418 -11.406 1 97.88 84 ALA A N 1
ATOM 611 C CA . ALA A 1 84 ? -6.98 4.371 -11.641 1 97.88 84 ALA A CA 1
ATOM 612 C C . ALA A 1 84 ? -7.535 3.832 -10.32 1 97.88 84 ALA A C 1
ATOM 614 O O . ALA A 1 84 ? -8.734 3.566 -10.203 1 97.88 84 ALA A O 1
ATOM 615 N N . LEU A 1 85 ? -6.703 3.623 -9.359 1 98.44 85 LEU A N 1
ATOM 616 C CA . LEU A 1 85 ? -7.156 3.168 -8.055 1 98.44 85 LEU A CA 1
ATOM 617 C C . LEU A 1 85 ? -8.062 4.203 -7.398 1 98.44 85 LEU A C 1
ATOM 619 O O . LEU A 1 85 ? -9.109 3.855 -6.84 1 98.44 85 LEU A O 1
ATOM 623 N N . LYS A 1 86 ? -7.641 5.465 -7.426 1 97.75 86 LYS A N 1
ATOM 624 C CA . LYS A 1 86 ? -8.461 6.543 -6.879 1 97.75 86 LYS A CA 1
ATOM 625 C C . LYS A 1 86 ? -9.844 6.562 -7.531 1 97.75 86 LYS A C 1
ATOM 627 O O . LYS A 1 86 ? -10.859 6.711 -6.848 1 97.75 86 LYS A O 1
ATOM 632 N N . LYS A 1 87 ? -9.883 6.434 -8.82 1 97.38 87 LYS A N 1
ATOM 633 C CA . LYS A 1 87 ? -11.148 6.418 -9.539 1 97.38 87 LYS A CA 1
ATOM 634 C C . LYS A 1 87 ? -12.016 5.238 -9.109 1 97.38 87 LYS A C 1
ATOM 636 O O . LYS A 1 87 ? -13.227 5.375 -8.953 1 97.38 87 LYS A O 1
ATOM 641 N N . ALA A 1 88 ? -11.391 4.148 -8.961 1 97.62 88 ALA A N 1
ATOM 642 C CA . ALA A 1 88 ? -12.117 2.947 -8.555 1 97.62 88 ALA A CA 1
ATOM 643 C C . ALA A 1 88 ? -12.789 3.146 -7.199 1 97.62 88 ALA A C 1
ATOM 645 O O . ALA A 1 88 ? -13.906 2.66 -6.977 1 97.62 88 ALA A O 1
ATOM 646 N N . VAL A 1 89 ? -12.133 3.816 -6.312 1 97.31 89 VAL A N 1
ATOM 647 C CA . VAL A 1 89 ? -12.625 4.004 -4.953 1 97.31 89 VAL A CA 1
ATOM 648 C C . VAL A 1 89 ? -13.711 5.078 -4.945 1 97.31 89 VAL A C 1
ATOM 650 O O . VAL A 1 89 ? -14.664 5.004 -4.16 1 97.31 89 VAL A O 1
ATOM 653 N N . LEU A 1 90 ? -13.516 6.02 -5.809 1 92.25 90 LEU A N 1
ATOM 654 C CA . LEU A 1 90 ? -14.516 7.078 -5.922 1 92.25 90 LEU A CA 1
ATOM 655 C C . LEU A 1 90 ? -15.805 6.539 -6.523 1 92.25 90 LEU A C 1
ATOM 657 O O . LEU A 1 90 ? -16.891 6.996 -6.176 1 92.25 90 LEU A O 1
ATOM 661 N N . GLY A 1 91 ? -15.734 5.445 -7.242 1 83.88 91 GLY A N 1
ATOM 662 C CA . GLY A 1 91 ? -16.891 4.887 -7.922 1 83.88 91 GLY A CA 1
ATOM 663 C C . GLY A 1 91 ? -17.062 5.41 -9.336 1 83.88 91 GLY A C 1
ATOM 664 O O . GLY A 1 91 ? -17.922 4.941 -10.078 1 83.88 91 GLY A O 1
ATOM 665 N N . MET B 1 1 ? 11.703 1.003 -9.367 1 93.31 1 MET B N 1
ATOM 666 C CA . MET B 1 1 ? 11.375 -0.277 -9.992 1 93.31 1 MET B CA 1
ATOM 667 C C . MET B 1 1 ? 10.008 -0.225 -10.648 1 93.31 1 MET B C 1
ATOM 669 O O . MET B 1 1 ? 9.039 0.234 -10.047 1 93.31 1 MET B O 1
ATOM 673 N N . ASN B 1 2 ? 9.969 -0.558 -11.922 1 96.81 2 ASN B N 1
ATOM 674 C CA . ASN B 1 2 ? 8.695 -0.634 -12.617 1 96.81 2 ASN B CA 1
ATOM 675 C C . ASN B 1 2 ? 8.117 -2.045 -12.578 1 96.81 2 ASN B C 1
ATOM 677 O O . ASN B 1 2 ? 8.695 -2.941 -11.961 1 96.81 2 ASN B O 1
ATOM 681 N N . LYS B 1 3 ? 6.914 -2.119 -13.211 1 97.81 3 LYS B N 1
ATOM 682 C CA . LYS B 1 3 ? 6.195 -3.389 -13.156 1 97.81 3 LYS B CA 1
ATOM 683 C C . LYS B 1 3 ? 7.055 -4.527 -13.695 1 97.81 3 LYS B C 1
ATOM 685 O O . LYS B 1 3 ? 7.121 -5.602 -13.094 1 97.81 3 LYS B O 1
ATOM 690 N N . SER B 1 4 ? 7.641 -4.305 -14.852 1 97.81 4 SER B N 1
ATOM 691 C CA . SER B 1 4 ? 8.43 -5.355 -15.484 1 97.81 4 SER B CA 1
ATOM 692 C C . SER B 1 4 ? 9.57 -5.812 -14.57 1 97.81 4 SER B C 1
ATOM 694 O O . SER B 1 4 ? 9.82 -7.012 -14.438 1 97.81 4 SER B O 1
ATOM 696 N N . GLU B 1 5 ? 10.32 -4.883 -14.039 1 98.25 5 GLU B N 1
ATOM 697 C CA . GLU B 1 5 ? 11.398 -5.195 -13.109 1 98.25 5 GLU B CA 1
ATOM 698 C C . GLU B 1 5 ? 10.875 -5.91 -11.867 1 98.25 5 GLU B C 1
ATOM 700 O O . GLU B 1 5 ? 11.5 -6.848 -11.375 1 98.25 5 GLU B O 1
ATOM 705 N N . PHE B 1 6 ? 9.773 -5.398 -11.344 1 98.69 6 PHE B N 1
ATOM 706 C CA . PHE B 1 6 ? 9.164 -6.027 -10.18 1 98.69 6 PHE B CA 1
ATOM 707 C C . PHE B 1 6 ? 8.789 -7.477 -10.477 1 98.69 6 PHE B C 1
ATOM 709 O O . PHE B 1 6 ? 9.023 -8.367 -9.656 1 98.69 6 PHE B O 1
ATOM 716 N N . VAL B 1 7 ? 8.242 -7.68 -11.641 1 98.75 7 VAL B N 1
ATOM 717 C CA . VAL B 1 7 ? 7.797 -9.008 -12.055 1 98.75 7 VAL B CA 1
ATOM 718 C C . VAL B 1 7 ? 8.992 -9.953 -12.125 1 98.75 7 VAL B C 1
ATOM 720 O O . VAL B 1 7 ? 8.883 -11.133 -11.781 1 98.75 7 VAL B O 1
ATOM 723 N N . GLU B 1 8 ? 10.078 -9.461 -12.578 1 98.56 8 GLU B N 1
ATOM 724 C CA . GLU B 1 8 ? 11.289 -10.281 -12.609 1 98.56 8 GLU B CA 1
ATOM 725 C C . GLU B 1 8 ? 11.695 -10.719 -11.203 1 98.56 8 GLU B C 1
ATOM 727 O O . GLU B 1 8 ? 11.977 -11.898 -10.977 1 98.56 8 GLU B O 1
ATOM 732 N N . ALA B 1 9 ? 11.758 -9.805 -10.297 1 98.38 9 ALA B N 1
ATOM 733 C CA . ALA B 1 9 ? 12.078 -10.109 -8.906 1 98.38 9 ALA B CA 1
ATOM 734 C C . ALA B 1 9 ? 11.062 -11.07 -8.305 1 98.38 9 ALA B C 1
ATOM 736 O O . ALA B 1 9 ? 11.422 -11.984 -7.559 1 98.38 9 ALA B O 1
ATOM 737 N N . LEU B 1 10 ? 9.828 -10.805 -8.664 1 98.62 10 LEU B N 1
ATOM 738 C CA . LEU B 1 10 ? 8.742 -11.633 -8.156 1 98.62 10 LEU B CA 1
ATOM 739 C C . LEU B 1 10 ? 8.852 -13.055 -8.688 1 98.62 10 LEU B C 1
ATOM 741 O O . LEU B 1 10 ? 8.641 -14.023 -7.941 1 98.62 10 LEU B O 1
ATOM 745 N N . ALA B 1 11 ? 9.141 -13.164 -9.945 1 98.62 11 ALA B N 1
ATOM 746 C CA . ALA B 1 11 ? 9.32 -14.484 -10.555 1 98.62 11 ALA B CA 1
ATOM 747 C C . ALA B 1 11 ? 10.414 -15.273 -9.852 1 98.62 11 ALA B C 1
ATOM 749 O O . ALA B 1 11 ? 10.258 -16.469 -9.578 1 98.62 11 ALA B O 1
ATOM 750 N N . ASP B 1 12 ? 11.5 -14.656 -9.539 1 98.12 12 ASP B N 1
ATOM 751 C CA . ASP B 1 12 ? 12.609 -15.289 -8.828 1 98.12 12 ASP B CA 1
ATOM 752 C C . ASP B 1 12 ? 12.172 -15.75 -7.438 1 98.12 12 ASP B C 1
ATOM 754 O O . ASP B 1 12 ? 12.492 -16.859 -7.023 1 98.12 12 ASP B O 1
ATOM 758 N N . LYS B 1 13 ? 11.469 -14.93 -6.812 1 97.5 13 LYS B N 1
ATOM 759 C CA . LYS B 1 13 ? 11.023 -15.242 -5.457 1 97.5 13 LYS B CA 1
ATOM 760 C C . LYS B 1 13 ? 10.047 -16.422 -5.453 1 97.5 13 LYS B C 1
ATOM 762 O O . LYS B 1 13 ? 10.086 -17.25 -4.551 1 97.5 13 LYS B O 1
ATOM 767 N N . MET B 1 14 ? 9.188 -16.406 -6.438 1 97.25 14 MET B N 1
ATOM 768 C CA . MET B 1 14 ? 8.164 -17.453 -6.523 1 97.25 14 MET B CA 1
ATOM 769 C C . MET B 1 14 ? 8.742 -18.719 -7.141 1 97.25 14 MET B C 1
ATOM 771 O O . MET B 1 14 ? 8.125 -19.797 -7.051 1 97.25 14 MET B O 1
ATOM 775 N N . GLY B 1 15 ? 9.828 -18.594 -7.781 1 97.5 15 GLY B N 1
ATOM 776 C CA . GLY B 1 15 ? 10.305 -19.719 -8.57 1 97.5 15 GLY B CA 1
ATOM 777 C C . GLY B 1 15 ? 9.398 -20.047 -9.734 1 97.5 15 GLY B C 1
ATOM 778 O O . GLY B 1 15 ? 9.086 -21.219 -9.977 1 97.5 15 GLY B O 1
ATOM 779 N N . SER B 1 16 ? 8.922 -19.125 -10.398 1 97.44 16 SER B N 1
ATOM 780 C CA . SER B 1 16 ? 7.961 -19.266 -11.484 1 97.44 16 SER B CA 1
ATOM 781 C C . SER B 1 16 ? 8.398 -18.5 -12.719 1 97.44 16 SER B C 1
ATOM 783 O O . SER B 1 16 ? 9.438 -17.828 -12.703 1 97.44 16 SER B O 1
ATOM 785 N N . SER B 1 17 ? 7.664 -18.703 -13.797 1 98 17 SER B N 1
ATOM 786 C CA . SER B 1 17 ? 7.91 -17.906 -14.992 1 98 17 SER B CA 1
ATOM 787 C C . SER B 1 17 ? 7.508 -16.453 -14.781 1 98 17 SER B C 1
ATOM 789 O O . SER B 1 17 ? 6.723 -16.141 -13.883 1 98 17 SER B O 1
ATOM 791 N N . LYS B 1 18 ? 8.031 -15.602 -15.641 1 98.19 18 LYS B N 1
ATOM 792 C CA . LYS B 1 18 ? 7.648 -14.195 -15.609 1 98.19 18 LYS B CA 1
ATOM 793 C C . LYS B 1 18 ? 6.156 -14.023 -15.875 1 98.19 18 LYS B C 1
ATOM 795 O O . LYS B 1 18 ? 5.508 -13.148 -15.289 1 98.19 18 LYS B O 1
ATOM 800 N N . ALA B 1 19 ? 5.672 -14.805 -16.75 1 98 19 ALA B N 1
ATOM 801 C CA . ALA B 1 19 ? 4.254 -14.734 -17.094 1 98 19 ALA B CA 1
ATOM 802 C C . ALA B 1 19 ? 3.383 -15.047 -15.883 1 98 19 ALA B C 1
ATOM 804 O O . ALA B 1 19 ? 2.385 -14.367 -15.633 1 98 19 ALA B O 1
ATOM 805 N N . GLU B 1 20 ? 3.744 -16.078 -15.203 1 97.38 20 GLU B N 1
ATOM 806 C CA . GLU B 1 20 ? 3.006 -16.469 -14.008 1 97.38 20 GLU B CA 1
ATOM 807 C C . GLU B 1 20 ? 3.111 -15.391 -12.922 1 97.38 20 GLU B C 1
ATOM 809 O O . GLU B 1 20 ? 2.125 -15.086 -12.25 1 97.38 20 GLU B O 1
ATOM 814 N N . ALA B 1 21 ? 4.281 -14.898 -12.734 1 98.44 21 ALA B N 1
ATOM 815 C CA . ALA B 1 21 ? 4.5 -13.828 -11.758 1 98.44 21 ALA B CA 1
ATOM 816 C C . ALA B 1 21 ? 3.666 -12.594 -12.102 1 98.44 21 ALA B C 1
ATOM 818 O O . ALA B 1 21 ? 3.078 -11.977 -11.219 1 98.44 21 ALA B O 1
ATOM 819 N N . ALA B 1 22 ? 3.635 -12.297 -13.367 1 98.56 22 ALA B N 1
ATOM 820 C CA . ALA B 1 22 ? 2.85 -11.148 -13.812 1 98.56 22 ALA B CA 1
ATOM 821 C C . ALA B 1 22 ? 1.366 -11.352 -13.523 1 98.56 22 ALA B C 1
ATOM 823 O O . ALA B 1 22 ? 0.681 -10.422 -13.078 1 98.56 22 ALA B O 1
ATOM 824 N N . ARG B 1 23 ? 0.93 -12.5 -13.789 1 97.94 23 ARG B N 1
ATOM 825 C CA . ARG B 1 23 ? -0.469 -12.82 -13.523 1 97.94 23 ARG B CA 1
ATOM 826 C C . ARG B 1 23 ? -0.781 -12.711 -12.031 1 97.94 23 ARG B C 1
ATOM 828 O O . ARG B 1 23 ? -1.849 -12.227 -11.648 1 97.94 23 ARG B O 1
ATOM 835 N N . ALA B 1 24 ? 0.082 -13.234 -11.227 1 98.06 24 ALA B N 1
ATOM 836 C CA . ALA B 1 24 ? -0.095 -13.172 -9.781 1 98.06 24 ALA B CA 1
ATOM 837 C C . ALA B 1 24 ? -0.163 -11.727 -9.297 1 98.06 24 ALA B C 1
ATOM 839 O O . ALA B 1 24 ? -1.055 -11.367 -8.523 1 98.06 24 ALA B O 1
ATOM 840 N N . LEU B 1 25 ? 0.751 -10.938 -9.742 1 98.75 25 LEU B N 1
ATOM 841 C CA . LEU B 1 25 ? 0.768 -9.531 -9.359 1 98.75 25 LEU B CA 1
ATOM 842 C C . LEU B 1 25 ? -0.521 -8.836 -9.789 1 98.75 25 LEU B C 1
ATOM 844 O O . LEU B 1 25 ? -1.151 -8.141 -8.992 1 98.75 25 LEU B O 1
ATOM 848 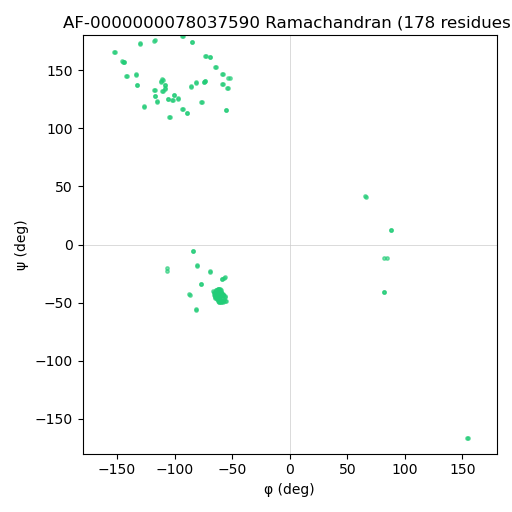N N . ASP B 1 26 ? -0.878 -9.047 -11.016 1 98.5 26 ASP B N 1
ATOM 849 C CA . ASP B 1 26 ? -2.084 -8.406 -11.539 1 98.5 26 ASP B CA 1
ATOM 850 C C . ASP B 1 26 ? -3.311 -8.805 -10.719 1 98.5 26 ASP B C 1
ATOM 852 O O . ASP B 1 26 ? -4.176 -7.969 -10.445 1 98.5 26 ASP B O 1
ATOM 856 N N . ALA B 1 27 ? -3.387 -10.039 -10.406 1 98.75 27 ALA B N 1
ATOM 857 C CA . ALA B 1 27 ? -4.512 -10.523 -9.617 1 98.75 27 ALA B CA 1
ATOM 858 C C . ALA B 1 27 ? -4.527 -9.875 -8.234 1 98.75 27 ALA B C 1
ATOM 860 O O . ALA B 1 27 ? -5.594 -9.523 -7.719 1 98.75 27 ALA B O 1
ATOM 861 N N . VAL B 1 28 ? -3.354 -9.766 -7.59 1 98.81 28 VAL B N 1
ATOM 862 C CA . VAL B 1 28 ? -3.271 -9.141 -6.273 1 98.81 28 VAL B CA 1
ATOM 863 C C . VAL B 1 28 ? -3.717 -7.688 -6.355 1 98.81 28 VAL B C 1
ATOM 865 O O . VAL B 1 28 ? -4.566 -7.242 -5.578 1 98.81 28 VAL B O 1
ATOM 868 N N . LEU B 1 29 ? -3.193 -6.938 -7.312 1 98.75 29 LEU B N 1
ATOM 869 C CA . LEU B 1 29 ? -3.545 -5.531 -7.465 1 98.75 29 LEU B CA 1
ATOM 870 C C . LEU B 1 29 ? -5.031 -5.371 -7.758 1 98.75 29 LEU B C 1
ATOM 872 O O . LEU B 1 29 ? -5.684 -4.477 -7.211 1 98.75 29 LEU B O 1
ATOM 876 N N . ALA B 1 30 ? -5.543 -6.227 -8.602 1 98.62 30 ALA B N 1
ATOM 877 C CA . ALA B 1 30 ? -6.961 -6.176 -8.938 1 98.62 30 ALA B CA 1
ATOM 878 C C . ALA B 1 30 ? -7.828 -6.465 -7.719 1 98.62 30 ALA B C 1
ATOM 880 O O . ALA B 1 30 ? -8.852 -5.809 -7.5 1 98.62 30 ALA B O 1
ATOM 881 N N . THR B 1 31 ? -7.473 -7.465 -6.984 1 98.75 31 THR B N 1
ATOM 882 C CA . THR B 1 31 ? -8.25 -7.832 -5.809 1 98.75 31 THR B CA 1
ATOM 883 C C . THR B 1 31 ? -8.242 -6.703 -4.781 1 98.75 31 THR B C 1
ATOM 885 O O . THR B 1 31 ? -9.273 -6.387 -4.188 1 98.75 31 THR B O 1
ATOM 888 N N . VAL B 1 32 ? -7.09 -6.074 -4.527 1 98.75 32 VAL B N 1
ATOM 889 C CA . VAL B 1 32 ? -7.016 -4.922 -3.633 1 98.75 32 VAL B CA 1
ATOM 890 C C . VAL B 1 32 ? -7.953 -3.822 -4.125 1 98.75 32 VAL B C 1
ATOM 892 O O . VAL B 1 32 ? -8.742 -3.273 -3.35 1 98.75 32 VAL B O 1
ATOM 895 N N . THR B 1 33 ? -7.859 -3.564 -5.441 1 98.69 33 THR B N 1
ATOM 896 C CA . THR B 1 33 ? -8.672 -2.512 -6.039 1 98.69 33 THR B CA 1
ATOM 897 C C . THR B 1 33 ? -10.156 -2.799 -5.84 1 98.69 33 THR B C 1
ATOM 899 O O . THR B 1 33 ? -10.914 -1.926 -5.41 1 98.69 33 THR B O 1
ATOM 902 N N . GLU B 1 34 ? -10.578 -3.963 -6.148 1 98.25 34 GLU B N 1
ATOM 903 C CA . GLU B 1 34 ? -11.984 -4.359 -6.07 1 98.25 34 GLU B CA 1
ATOM 904 C C . GLU B 1 34 ? -12.5 -4.27 -4.641 1 98.25 34 GLU B C 1
ATOM 906 O O . GLU B 1 34 ? -13.617 -3.801 -4.41 1 98.25 34 GLU B O 1
ATOM 911 N N . GLN B 1 35 ? -11.727 -4.789 -3.715 1 98.12 35 GLN B N 1
ATOM 912 C CA . GLN B 1 35 ? -12.164 -4.777 -2.322 1 98.12 35 GLN B CA 1
ATOM 913 C C . GLN B 1 35 ? -12.258 -3.352 -1.786 1 98.12 35 GLN B C 1
ATOM 915 O O . GLN B 1 35 ? -13.203 -3.014 -1.073 1 98.12 35 GLN B O 1
ATOM 920 N N . LEU B 1 36 ? -11.328 -2.475 -2.084 1 98.44 36 LEU B N 1
ATOM 921 C CA . LEU B 1 36 ? -11.383 -1.079 -1.663 1 98.44 36 LEU B CA 1
ATOM 922 C C . LEU B 1 36 ? -12.57 -0.365 -2.303 1 98.44 36 LEU B C 1
ATOM 924 O O . LEU B 1 36 ? -13.211 0.48 -1.669 1 98.44 36 LEU B O 1
ATOM 928 N N . ALA B 1 37 ? -12.812 -0.687 -3.545 1 97.94 37 ALA B N 1
ATOM 929 C CA . ALA B 1 37 ? -13.961 -0.091 -4.23 1 97.94 37 ALA B CA 1
ATOM 930 C C . ALA B 1 37 ? -15.258 -0.408 -3.502 1 97.94 37 ALA B C 1
ATOM 932 O O . ALA B 1 37 ? -16.219 0.367 -3.562 1 97.94 37 ALA B O 1
ATOM 933 N N . LYS B 1 38 ? -15.258 -1.535 -2.85 1 97 38 LYS B N 1
ATOM 934 C CA . LYS B 1 38 ? -16.422 -1.958 -2.078 1 97 38 LYS B CA 1
ATOM 935 C C . LYS B 1 38 ? -16.422 -1.338 -0.684 1 97 38 LYS B C 1
ATOM 937 O O . LYS B 1 38 ? -17.312 -1.595 0.12 1 97 38 LYS B O 1
ATOM 942 N N . GLY B 1 39 ? -15.352 -0.653 -0.375 1 96.62 39 GLY B N 1
ATOM 943 C CA . GLY B 1 39 ? -15.25 0.006 0.917 1 96.62 39 GLY B CA 1
ATOM 944 C C . GLY B 1 39 ? -14.68 -0.891 2.002 1 96.62 39 GLY B C 1
ATOM 945 O O . GLY B 1 39 ? -14.781 -0.576 3.189 1 96.62 39 GLY B O 1
ATOM 946 N N . GLU B 1 40 ? -14.125 -2.006 1.595 1 97.19 40 GLU B N 1
ATOM 947 C CA . GLU B 1 40 ? -13.594 -2.961 2.566 1 97.19 40 GLU B CA 1
ATOM 948 C C . GLU B 1 40 ? -12.164 -2.617 2.959 1 97.19 40 GLU B C 1
ATOM 950 O O . GLU B 1 40 ? -11.352 -2.252 2.107 1 97.19 40 GLU B O 1
ATOM 955 N N . LYS B 1 41 ? -11.93 -2.697 4.234 1 98.44 41 LYS B N 1
ATOM 956 C CA . LYS B 1 41 ? -10.555 -2.576 4.727 1 98.44 41 LYS B CA 1
ATOM 957 C C . LYS B 1 41 ? -9.812 -3.9 4.598 1 98.44 41 LYS B C 1
ATOM 959 O O . LYS B 1 41 ? -10.367 -4.965 4.871 1 98.44 41 LYS B O 1
ATOM 964 N N . ILE B 1 42 ? -8.57 -3.807 4.188 1 98.75 42 ILE B N 1
ATOM 965 C CA . ILE B 1 42 ? -7.715 -4.977 4.031 1 98.75 42 ILE B CA 1
ATOM 966 C C . ILE B 1 42 ? -6.535 -4.891 4.996 1 98.75 42 ILE B C 1
ATOM 968 O O . ILE B 1 42 ? -5.824 -3.883 5.023 1 98.75 42 ILE B O 1
ATOM 972 N N . THR B 1 43 ? -6.324 -5.914 5.758 1 98.75 43 THR B N 1
ATOM 973 C CA . THR B 1 43 ? -5.215 -5.898 6.703 1 98.75 43 THR B CA 1
ATOM 974 C C . THR B 1 43 ? -4.328 -7.125 6.523 1 98.75 43 THR B C 1
ATOM 976 O O . THR B 1 43 ? -4.812 -8.258 6.578 1 98.75 43 THR B O 1
ATOM 979 N N . PHE B 1 44 ? -3.139 -6.902 6.203 1 98.56 44 PHE B N 1
ATOM 980 C CA . PHE B 1 44 ? -2.107 -7.934 6.227 1 98.56 44 PHE B CA 1
ATOM 981 C C . PHE B 1 44 ? -1.198 -7.762 7.438 1 98.56 44 PHE B C 1
ATOM 983 O O . PHE B 1 44 ? -0.386 -6.836 7.484 1 98.56 44 PHE B O 1
ATOM 990 N N . THR B 1 45 ? -1.305 -8.664 8.367 1 97.38 45 THR B N 1
ATOM 991 C CA . THR B 1 45 ? -0.571 -8.562 9.625 1 97.38 45 THR B CA 1
ATOM 992 C C . THR B 1 45 ? 0.923 -8.391 9.367 1 97.38 45 THR B C 1
ATOM 994 O O . THR B 1 45 ? 1.507 -9.117 8.562 1 97.38 45 THR B O 1
ATOM 997 N N . GLY B 1 46 ? 1.54 -7.387 10.148 1 97.69 46 GLY B N 1
ATOM 998 C CA . GLY B 1 46 ? 2.955 -7.09 10 1 97.69 46 GLY B CA 1
ATOM 999 C C . GLY B 1 46 ? 3.252 -6.164 8.836 1 97.69 46 GLY B C 1
ATOM 1000 O O . GLY B 1 46 ? 4.062 -5.242 8.953 1 97.69 46 GLY B O 1
ATOM 1001 N N . PHE B 1 47 ? 2.588 -6.375 7.723 1 98.5 47 PHE B N 1
ATOM 1002 C CA . PHE B 1 47 ? 2.857 -5.629 6.5 1 98.5 47 PHE B CA 1
ATOM 1003 C C . PHE B 1 47 ? 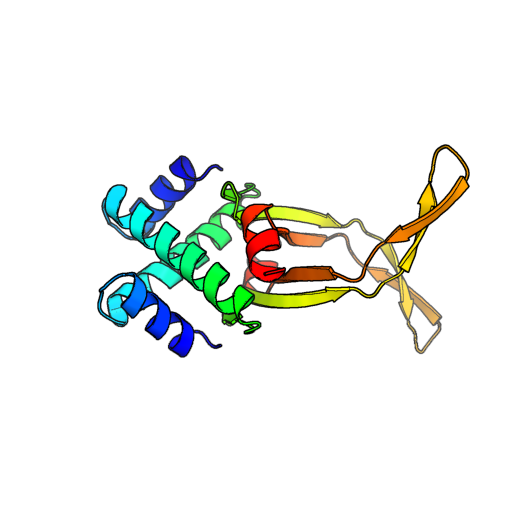2.16 -4.273 6.527 1 98.5 47 PHE B C 1
ATOM 1005 O O . PHE B 1 47 ? 2.805 -3.236 6.367 1 98.5 47 PHE B O 1
ATOM 1012 N N . GLY B 1 48 ? 0.822 -4.398 6.727 1 98.62 48 GLY B N 1
ATOM 1013 C CA . GLY B 1 48 ? 0.075 -3.15 6.773 1 98.62 48 GLY B CA 1
ATOM 1014 C C . GLY B 1 48 ? -1.382 -3.312 6.383 1 98.62 48 GLY B C 1
ATOM 1015 O O . GLY B 1 48 ? -1.886 -4.434 6.297 1 98.62 48 GLY B O 1
ATOM 1016 N N . SER B 1 49 ? -2.045 -2.096 6.133 1 98.81 49 SER B N 1
ATOM 1017 C CA . SER B 1 49 ? -3.473 -2.123 5.828 1 98.81 49 SER B CA 1
ATOM 1018 C C . SER B 1 49 ? -3.832 -1.1 4.758 1 98.81 49 SER B C 1
ATOM 1020 O O . SER B 1 49 ? -3.195 -0.047 4.66 1 98.81 49 SER B O 1
ATOM 1022 N N . PHE B 1 50 ? -4.777 -1.453 3.92 1 98.88 50 PHE B N 1
ATOM 1023 C CA . PHE B 1 50 ? -5.426 -0.563 2.963 1 98.88 50 PHE B CA 1
ATOM 1024 C C . PHE B 1 50 ? -6.855 -0.256 3.393 1 98.88 50 PHE B C 1
ATOM 1026 O O . PHE B 1 50 ? -7.582 -1.147 3.838 1 98.88 50 PHE B O 1
ATOM 1033 N N . GLU B 1 51 ? -7.219 0.967 3.275 1 98.56 51 GLU B N 1
ATOM 1034 C CA . GLU B 1 51 ? -8.586 1.36 3.578 1 98.56 51 GLU B CA 1
ATOM 1035 C C . GLU B 1 51 ? -9 2.59 2.773 1 98.56 51 GLU B C 1
ATOM 1037 O O . GLU B 1 51 ? -8.164 3.232 2.139 1 98.56 51 GLU B O 1
ATOM 1042 N N . VAL B 1 52 ? -10.305 2.822 2.762 1 98.19 52 VAL B N 1
ATOM 1043 C CA . VAL B 1 52 ? -10.844 4.02 2.127 1 98.19 52 VAL B CA 1
ATOM 1044 C C . VAL B 1 52 ? -11.078 5.102 3.178 1 98.19 52 VAL B C 1
ATOM 1046 O O . VAL B 1 52 ? -11.719 4.855 4.203 1 98.19 52 VAL B O 1
ATOM 1049 N N . VAL B 1 53 ? -10.523 6.219 2.947 1 97.31 53 VAL B N 1
ATOM 1050 C CA . VAL B 1 53 ? -10.719 7.34 3.865 1 97.31 53 VAL B CA 1
ATOM 1051 C C . VAL B 1 53 ? -11.57 8.414 3.197 1 97.31 53 VAL B C 1
ATOM 1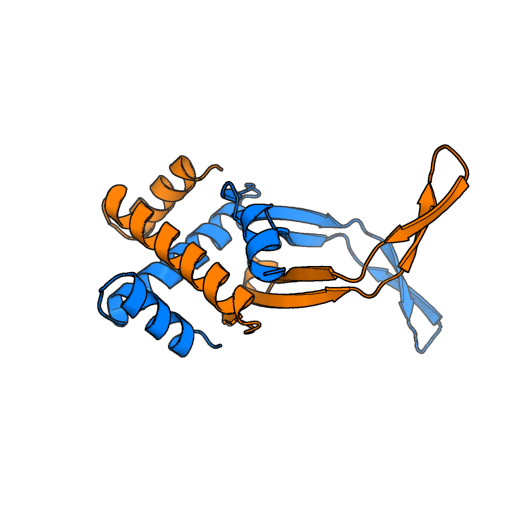053 O O . VAL B 1 53 ? -11.438 8.664 1.998 1 97.31 53 VAL B O 1
ATOM 1056 N N . THR B 1 54 ? -12.438 9 3.986 1 96.06 54 THR B N 1
ATOM 1057 C CA . THR B 1 54 ? -13.289 10.078 3.5 1 96.06 54 THR B CA 1
ATOM 1058 C C . THR B 1 54 ? -12.75 11.43 3.945 1 96.06 54 THR B C 1
ATOM 1060 O O . THR B 1 54 ? -12.406 11.617 5.113 1 96.06 54 THR B O 1
ATOM 1063 N N . ARG B 1 55 ? -12.57 12.195 2.934 1 94.75 55 ARG B N 1
ATOM 1064 C CA . ARG B 1 55 ? -12.195 13.578 3.209 1 94.75 55 ARG B CA 1
ATOM 1065 C C . ARG B 1 55 ? -13.375 14.516 2.961 1 94.75 55 ARG B C 1
ATOM 1067 O O . ARG B 1 55 ? -13.984 14.492 1.889 1 94.75 55 ARG B O 1
ATOM 1074 N N . GLY B 1 56 ? -13.695 15.273 3.949 1 94.94 56 GLY B N 1
ATOM 1075 C CA . GLY B 1 56 ? -14.844 16.156 3.84 1 94.94 56 GLY B CA 1
ATOM 1076 C C . GLY B 1 56 ? -14.594 17.344 2.936 1 94.94 56 GLY B C 1
ATOM 1077 O O . GLY B 1 56 ? -13.453 17.641 2.588 1 94.94 56 GLY B O 1
ATOM 1078 N N . GLU B 1 57 ? -15.789 17.906 2.553 1 95.81 57 GLU B N 1
ATOM 1079 C CA . GLU B 1 57 ? -15.695 19.156 1.794 1 95.81 57 GLU B CA 1
ATOM 1080 C C . GLU B 1 57 ? -14.953 20.219 2.588 1 95.81 57 GLU B C 1
ATOM 1082 O O . GLU B 1 57 ? -15.133 20.344 3.801 1 95.81 57 GLU B O 1
ATOM 1087 N N . ARG B 1 58 ? -14.133 20.906 1.902 1 95.38 58 ARG B N 1
ATOM 1088 C CA . ARG B 1 58 ? -13.414 21.984 2.572 1 95.38 58 ARG B CA 1
ATOM 1089 C C . ARG B 1 58 ? -13.219 23.188 1.641 1 95.38 58 ARG B C 1
ATOM 1091 O O . ARG B 1 58 ? -13.453 23.078 0.435 1 95.38 58 ARG B O 1
ATOM 1098 N N . THR B 1 59 ? -13.023 24.312 2.311 1 93.31 59 THR B N 1
ATOM 1099 C CA . THR B 1 59 ? -12.797 25.516 1.512 1 93.31 59 THR B CA 1
ATOM 1100 C C . THR B 1 59 ? -11.305 25.844 1.449 1 93.31 59 THR B C 1
ATOM 1102 O O . THR B 1 59 ? -10.586 25.688 2.441 1 93.31 59 THR B O 1
ATOM 1105 N N . GLY B 1 60 ? -10.836 26.031 0.214 1 92.5 60 GLY B N 1
ATOM 1106 C CA . GLY B 1 60 ? -9.484 26.531 0.012 1 92.5 60 GLY B CA 1
ATOM 1107 C C . GLY B 1 60 ? -9.453 27.875 -0.704 1 92.5 60 GLY B C 1
ATOM 1108 O O . GLY B 1 60 ? -10.477 28.531 -0.844 1 92.5 60 GLY B O 1
ATOM 1109 N N . ARG B 1 61 ? -8.211 28.422 -0.814 1 94.44 61 ARG B N 1
ATOM 1110 C CA . ARG B 1 61 ? -8.047 29.672 -1.537 1 94.44 61 ARG B CA 1
ATOM 1111 C C . ARG B 1 61 ? -7.156 29.484 -2.764 1 94.44 61 ARG B C 1
ATOM 1113 O O . ARG B 1 61 ? -6.234 28.672 -2.748 1 94.44 61 ARG B O 1
ATOM 1120 N N . ASN B 1 62 ? -7.512 29.969 -3.959 1 92.44 62 ASN B N 1
ATOM 1121 C CA . ASN B 1 62 ? -6.633 30.047 -5.121 1 92.44 62 ASN B CA 1
ATOM 1122 C C . ASN B 1 62 ? -5.355 30.812 -4.816 1 92.44 62 ASN B C 1
ATOM 1124 O O . ASN B 1 62 ? -5.406 31.984 -4.449 1 92.44 62 ASN B O 1
ATOM 1128 N N . PRO B 1 63 ? -4.234 30.109 -4.898 1 90.88 63 PRO B N 1
ATOM 1129 C CA . PRO B 1 63 ? -2.982 30.766 -4.516 1 90.88 63 PRO B CA 1
ATOM 1130 C C . PRO B 1 63 ? -2.719 32.031 -5.309 1 90.88 63 PRO B C 1
ATOM 1132 O O . PRO B 1 63 ? -2.068 32.969 -4.809 1 90.88 63 PRO B O 1
ATOM 1135 N N . GLN B 1 64 ? -3.24 32.031 -6.5 1 93.38 64 GLN B N 1
ATOM 1136 C CA . GLN B 1 64 ? -2.957 33.156 -7.387 1 93.38 64 GLN B CA 1
ATOM 1137 C C . GLN B 1 64 ? -3.957 34.312 -7.172 1 93.38 64 GLN B C 1
ATOM 1139 O O . GLN B 1 64 ? -3.576 35.469 -7.148 1 93.38 64 GLN B O 1
ATOM 1144 N N . THR B 1 65 ? -5.27 34.125 -7.031 1 93.81 65 THR B N 1
ATOM 1145 C CA . THR B 1 65 ? -6.301 35.156 -7.051 1 93.81 65 THR B CA 1
ATOM 1146 C C . THR B 1 65 ? -6.84 35.406 -5.645 1 93.81 65 THR B C 1
ATOM 1148 O O . THR B 1 65 ? -7.496 36.406 -5.395 1 93.81 65 THR B O 1
ATOM 1151 N N . GLY B 1 66 ? -6.676 34.5 -4.758 1 92.75 66 GLY B N 1
ATOM 1152 C CA . GLY B 1 66 ? -7.203 34.594 -3.406 1 92.75 66 GLY B CA 1
ATOM 1153 C C . GLY B 1 66 ? -8.664 34.188 -3.305 1 92.75 66 GLY B C 1
ATOM 1154 O O . GLY B 1 66 ? -9.234 34.188 -2.211 1 92.75 66 GLY B O 1
ATOM 1155 N N . ALA B 1 67 ? -9.328 34.031 -4.391 1 94.12 67 ALA B N 1
ATOM 1156 C CA . ALA B 1 67 ? -10.734 33.656 -4.395 1 94.12 67 ALA B CA 1
ATOM 1157 C C . ALA B 1 67 ? -10.945 32.312 -3.666 1 94.12 67 ALA B C 1
ATOM 1159 O O . ALA B 1 67 ? -10.086 31.438 -3.713 1 94.12 67 ALA B O 1
ATOM 1160 N N . THR B 1 68 ? -12.156 32.219 -2.992 1 94.25 68 THR B N 1
ATOM 1161 C CA . THR B 1 68 ? -12.492 30.984 -2.273 1 94.25 68 THR B CA 1
ATOM 1162 C C . THR B 1 68 ? -12.945 29.891 -3.24 1 94.25 68 THR B C 1
ATOM 1164 O O . THR B 1 68 ? -13.742 30.156 -4.145 1 94.25 68 THR B O 1
ATOM 1167 N N . ILE B 1 69 ? -12.266 28.797 -3.188 1 93.94 69 ILE B N 1
ATOM 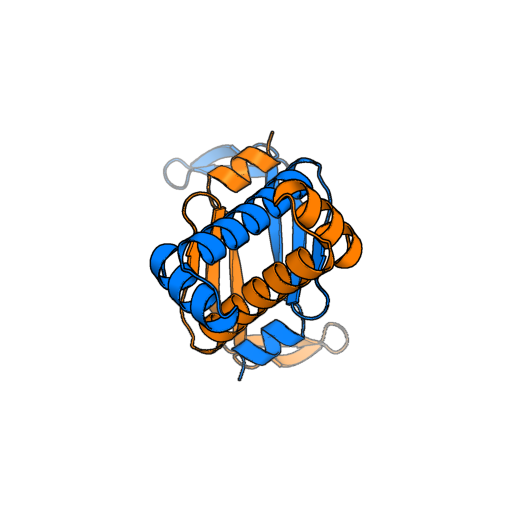1168 C CA . ILE B 1 69 ? -12.672 27.625 -3.961 1 93.94 69 ILE B CA 1
ATOM 1169 C C . ILE B 1 69 ? -13.148 26.516 -3.02 1 93.94 69 ILE B C 1
ATOM 1171 O O . ILE B 1 69 ? -12.633 26.375 -1.91 1 93.94 69 ILE B O 1
ATOM 1175 N N . THR B 1 70 ? -14.219 25.812 -3.426 1 94.62 70 THR B N 1
ATOM 1176 C CA . THR B 1 70 ? -14.742 24.672 -2.686 1 94.62 70 THR B CA 1
ATOM 1177 C C . THR B 1 70 ? -14.148 23.375 -3.205 1 94.62 70 THR B C 1
ATOM 1179 O O . THR B 1 70 ? -14.234 23.078 -4.398 1 94.62 70 THR B O 1
ATOM 1182 N N . ILE B 1 71 ? -13.391 22.672 -2.33 1 92.38 71 ILE B N 1
ATOM 1183 C CA . ILE B 1 71 ? -12.906 21.328 -2.641 1 92.38 71 ILE B CA 1
ATOM 1184 C C . ILE B 1 71 ? -13.93 20.297 -2.18 1 92.38 71 ILE B C 1
ATOM 1186 O O . ILE B 1 71 ? -14.195 20.172 -0.982 1 92.38 71 ILE B O 1
ATOM 1190 N N . PRO B 1 72 ? -14.516 19.625 -3.129 1 94.19 72 PRO B N 1
ATOM 1191 C CA . PRO B 1 72 ? -15.609 18.719 -2.791 1 94.19 72 PRO B CA 1
ATOM 1192 C C . PRO B 1 72 ? -15.148 17.547 -1.91 1 94.19 72 PRO B C 1
ATOM 1194 O O . PRO B 1 72 ? -13.969 17.203 -1.9 1 94.19 72 PRO B O 1
ATOM 1197 N N . ALA B 1 73 ? -16.156 17.031 -1.105 1 95.44 73 ALA B N 1
ATOM 1198 C CA . ALA B 1 73 ? -15.875 15.805 -0.379 1 95.44 73 ALA B CA 1
ATOM 1199 C C . ALA B 1 73 ? -15.375 14.711 -1.322 1 95.44 73 ALA B C 1
ATOM 1201 O O . ALA B 1 73 ? -15.766 14.664 -2.49 1 95.44 73 ALA B O 1
ATOM 1202 N N . THR B 1 74 ? -14.422 13.914 -0.81 1 94.81 74 THR B N 1
ATOM 1203 C CA . THR B 1 74 ? -13.883 12.859 -1.655 1 94.81 74 THR B CA 1
ATOM 1204 C C . THR B 1 74 ? -13.547 11.617 -0.827 1 94.81 74 THR B C 1
ATOM 1206 O O . THR B 1 74 ? -13.602 11.656 0.405 1 94.81 74 THR B O 1
ATOM 1209 N N . LYS B 1 75 ? -13.492 10.492 -1.448 1 96.31 75 LYS B N 1
ATOM 1210 C CA . LYS B 1 75 ? -12.969 9.242 -0.906 1 96.31 75 LYS B CA 1
ATOM 1211 C C . LYS B 1 75 ? -11.641 8.875 -1.549 1 96.31 75 LYS B C 1
ATOM 1213 O O . LYS B 1 75 ? -11.477 8.992 -2.766 1 96.31 75 LYS B O 1
ATOM 1218 N N . LEU B 1 76 ? -10.734 8.5 -0.716 1 97.06 76 LEU B N 1
ATOM 1219 C CA . LEU B 1 76 ? -9.414 8.156 -1.227 1 97.06 76 LEU B CA 1
ATOM 1220 C C . LEU B 1 76 ? -8.922 6.852 -0.608 1 97.06 76 LEU B C 1
ATOM 1222 O O . LEU B 1 76 ? -9.195 6.566 0.56 1 97.06 76 LEU B O 1
ATOM 1226 N N . PRO B 1 77 ? -8.172 6.055 -1.377 1 98.38 77 PRO B N 1
ATOM 1227 C CA . PRO B 1 77 ? -7.488 4.91 -0.769 1 98.38 77 PRO B CA 1
ATOM 1228 C C . PRO B 1 77 ? -6.277 5.32 0.067 1 98.38 77 PRO B C 1
ATOM 1230 O O . PRO B 1 77 ? -5.547 6.242 -0.307 1 98.38 77 PRO B O 1
ATOM 1233 N N . LYS B 1 78 ? -6.094 4.676 1.208 1 98.31 78 LYS B N 1
ATOM 1234 C CA . LYS B 1 78 ? -4.977 4.945 2.111 1 98.31 78 LYS B CA 1
ATOM 1235 C C . LYS B 1 78 ? -4.301 3.65 2.553 1 98.31 78 LYS B C 1
ATOM 1237 O O . LYS B 1 78 ? -4.973 2.654 2.824 1 98.31 78 LYS B O 1
ATOM 1242 N N . PHE B 1 79 ? -2.986 3.709 2.555 1 98.81 79 PHE B N 1
ATOM 1243 C CA . PHE B 1 79 ? -2.199 2.604 3.088 1 98.81 79 PHE B CA 1
ATOM 1244 C C . PHE B 1 79 ? -1.512 3.006 4.387 1 98.81 79 PHE B C 1
ATOM 1246 O O . PHE B 1 79 ? -0.933 4.09 4.48 1 98.81 79 PHE B O 1
ATOM 1253 N N . THR B 1 80 ? -1.632 2.148 5.363 1 98.44 80 THR B N 1
ATOM 1254 C CA . THR B 1 80 ? -0.898 2.293 6.613 1 98.44 80 THR B CA 1
ATOM 1255 C C . THR B 1 80 ? 0.088 1.143 6.801 1 98.44 80 THR B C 1
ATOM 1257 O O . THR B 1 80 ? -0.312 -0.023 6.844 1 98.44 80 THR B O 1
ATOM 1260 N N . ALA B 1 81 ? 1.341 1.501 6.965 1 98.56 81 ALA B N 1
ATOM 1261 C CA . ALA B 1 81 ? 2.381 0.482 7.07 1 98.56 81 ALA B CA 1
ATOM 1262 C C . ALA B 1 81 ? 2.33 -0.215 8.43 1 98.56 81 ALA B C 1
ATOM 1264 O O . ALA B 1 81 ? 2.123 0.432 9.461 1 98.56 81 ALA B O 1
ATOM 1265 N N . GLY B 1 82 ? 2.564 -1.542 8.391 1 98.19 82 GLY B N 1
ATOM 1266 C CA . GLY B 1 82 ? 2.637 -2.322 9.617 1 98.19 82 GLY B CA 1
ATOM 1267 C C . GLY B 1 82 ? 4.012 -2.309 10.25 1 98.19 82 GLY B C 1
ATOM 1268 O O . GLY B 1 82 ? 4.973 -1.804 9.664 1 98.19 82 GLY B O 1
ATOM 1269 N N . ALA B 1 83 ? 4.09 -2.891 11.398 1 97.44 83 ALA B N 1
ATOM 1270 C CA . ALA B 1 83 ? 5.305 -2.828 12.203 1 97.44 83 ALA B CA 1
ATOM 1271 C C . ALA B 1 83 ? 6.461 -3.541 11.516 1 97.44 83 ALA B C 1
ATOM 1273 O O . ALA B 1 83 ? 7.598 -3.061 11.531 1 97.44 83 ALA B O 1
ATOM 1274 N N . ALA B 1 84 ? 6.203 -4.684 11 1 97.88 84 ALA B N 1
ATOM 1275 C CA . ALA B 1 84 ? 7.266 -5.465 10.367 1 97.88 84 ALA B CA 1
ATOM 1276 C C . ALA B 1 84 ? 7.812 -4.754 9.133 1 97.88 84 ALA B C 1
ATOM 1278 O O . ALA B 1 84 ? 9.023 -4.758 8.891 1 97.88 84 ALA B O 1
ATOM 1279 N N . LEU B 1 85 ? 6.961 -4.195 8.336 1 98.44 85 LEU B N 1
ATOM 1280 C CA . LEU B 1 85 ? 7.402 -3.441 7.168 1 98.44 85 LEU B CA 1
ATOM 1281 C C . LEU B 1 85 ? 8.227 -2.225 7.582 1 98.44 85 LEU B C 1
ATOM 1283 O O . LEU B 1 85 ? 9.273 -1.948 6.992 1 98.44 85 LEU B O 1
ATOM 1287 N N . LYS B 1 86 ? 7.727 -1.482 8.562 1 97.75 86 LYS B N 1
ATOM 1288 C CA . LYS B 1 86 ? 8.461 -0.327 9.07 1 97.75 86 LYS B CA 1
ATOM 1289 C C . LYS B 1 86 ? 9.852 -0.728 9.547 1 97.75 86 LYS B C 1
ATOM 1291 O O . LYS B 1 86 ? 10.836 -0.039 9.258 1 97.75 86 LYS B O 1
ATOM 1296 N N . LYS B 1 87 ? 9.93 -1.795 10.258 1 97.38 87 LYS B N 1
ATOM 1297 C CA . LYS B 1 87 ? 11.219 -2.277 10.742 1 97.38 87 LYS B CA 1
ATOM 1298 C C . LYS B 1 87 ? 12.148 -2.635 9.586 1 97.38 87 LYS B C 1
ATOM 1300 O O . LYS B 1 87 ? 13.344 -2.346 9.625 1 97.38 87 LYS B O 1
ATOM 1305 N N . ALA B 1 88 ? 11.602 -3.252 8.633 1 97.62 88 ALA B N 1
ATOM 1306 C CA . ALA B 1 88 ? 12.383 -3.652 7.473 1 97.62 88 ALA B CA 1
ATOM 1307 C C . ALA B 1 88 ? 13.008 -2.439 6.785 1 97.62 88 ALA B C 1
ATOM 1309 O O . ALA B 1 88 ? 14.141 -2.502 6.305 1 97.62 88 ALA B O 1
ATOM 1310 N N . VAL B 1 89 ? 12.273 -1.377 6.711 1 97.25 89 VAL B N 1
ATOM 1311 C CA . VAL B 1 89 ? 12.711 -0.178 6.008 1 97.25 89 VAL B CA 1
ATOM 1312 C C . VAL B 1 89 ? 13.719 0.585 6.863 1 97.25 89 VAL B C 1
ATOM 1314 O O . VAL B 1 89 ? 14.648 1.202 6.336 1 97.25 89 VAL B O 1
ATOM 1317 N N . LEU B 1 90 ? 13.484 0.505 8.125 1 92.25 90 LEU B N 1
ATOM 1318 C CA . LEU B 1 90 ? 14.414 1.157 9.039 1 92.25 90 LEU B CA 1
ATOM 1319 C C . LEU B 1 90 ? 15.758 0.437 9.047 1 92.25 90 LEU B C 1
ATOM 1321 O O . LEU B 1 90 ? 16.812 1.07 9.195 1 92.25 90 LEU B O 1
ATOM 1325 N N . GLY B 1 91 ? 15.781 -0.815 8.688 1 84.12 91 GLY B N 1
ATOM 1326 C CA . GLY B 1 91 ? 16.984 -1.616 8.727 1 84.12 91 GLY B CA 1
ATOM 1327 C C . GLY B 1 91 ? 17.172 -2.357 10.039 1 84.12 91 GLY B C 1
ATOM 1328 O O . GLY B 1 91 ? 18.094 -3.164 10.18 1 84.12 91 GLY B O 1
#

Organism: Hydrogenophilus thermoluteolus (NCBI:txid297)

Sequence (182 aa):
MNKSEFVEALADKMGSSKAEAARALDAVLATVTEQLAKGEKITFTGFGSFEVVTRGERTGRNPQTGATITIPATKLPKFTAGAALKKAVLGMNKSEFVEALADKMGSSKAEAARALDAVLATVTEQLAKGEKITFTGFGSFEVVTRGERTGRNPQTGATITIPATKLPKFTAGAALKKAVLG

InterPro domains:
  IPR000119 Histone-like DNA-binding protein [PF00216] (1-89)
  IPR000119 Histone-like DNA-binding protein [PR01727] (40-55)
  IPR000119 Histone-like DNA-binding protein [PR01727] (58-71)
  IPR000119 Histone-like DNA-binding protein [PR01727] (74-88)
  IPR000119 Histone-like DNA-binding protein [PTHR33175] (1-89)
  IPR000119 Histone-like DNA-binding protein [SM00411] (1-90)
  IPR010992 Integration host factor (IHF)-like DNA-binding domain superfamily [G3DSA:4.10.520.10] (1-91)
  IPR010992 Integration host factor (IHF)-like DNA-binding domain superfamily [SSF47729] (1-89)
  IPR020816 Histone-like DNA-binding protein, conserved site [PS00045] (46-65)

Foldseek 3Di:
DDPQVVLVVQCVVVVHDSVVSSVVVVVVVVVLVVCQVVQHKDADAQFWIKGKDKDAKDWDADPVPRDIDIDHIDIDIDIDGGDNNVVVVVD/DDPQVVLVVQCVVVVHDSVVSSVVVVVVVVVLVVCQVVQHKDADAQFWIKGKDKDAKDWDADPVPRDIDIDHIDIDIDIDGGDNNVVVVVD

pLDDT: mean 96.9, std 2.4, range [83.88, 98.88]